Protein AF-A0A1V5W6J7-F1 (afdb_monomer)

Sequence (99 aa):
MAGDDSYQKSIALMCRDFLMQVENIPELFQENDLLDRITSVIIEEGDEDLFHIRNLEAHLFKYTNKLLALYSRQPFNTRLDSLYRRAESLREMCHNLLS

pLDDT: mean 93.8, std 8.31, range [48.94, 98.44]

Structure (mmCIF, N/CA/C/O backbone):
data_AF-A0A1V5W6J7-F1
#
_entry.id   AF-A0A1V5W6J7-F1
#
loop_
_atom_site.group_PDB
_atom_site.id
_atom_site.type_symbol
_atom_site.label_atom_id
_atom_site.label_alt_id
_atom_site.label_comp_id
_atom_site.label_asym_id
_atom_site.label_entity_id
_atom_site.label_seq_id
_atom_site.pdbx_PDB_ins_code
_atom_site.Cartn_x
_atom_site.Cartn_y
_atom_site.Cartn_z
_atom_site.occupancy
_atom_site.B_iso_or_equiv
_atom_site.auth_seq_id
_atom_site.auth_comp_id
_atom_site.auth_asym_id
_atom_si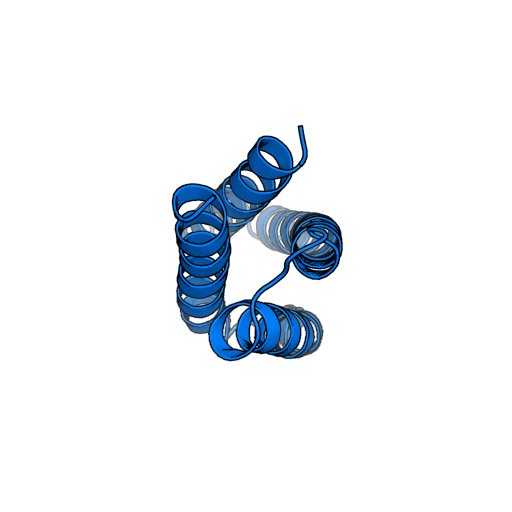te.auth_atom_id
_atom_site.pdbx_PDB_model_num
ATOM 1 N N . MET A 1 1 ? 21.697 2.326 -14.768 1.00 48.94 1 MET A N 1
ATOM 2 C CA . MET A 1 1 ? 20.289 2.276 -14.322 1.00 48.94 1 MET A CA 1
ATOM 3 C C . MET A 1 1 ? 20.016 0.965 -13.577 1.00 48.94 1 MET A C 1
ATOM 5 O O . MET A 1 1 ? 19.117 0.235 -13.940 1.00 48.94 1 MET A O 1
ATOM 9 N N . ALA A 1 2 ? 20.815 0.642 -12.550 1.00 56.03 2 ALA A N 1
ATOM 10 C CA . ALA A 1 2 ? 20.622 -0.556 -11.713 1.00 56.03 2 ALA A CA 1
ATOM 11 C C . ALA A 1 2 ? 20.120 -0.211 -10.292 1.00 56.03 2 ALA A C 1
ATOM 13 O O . ALA A 1 2 ? 19.786 -1.102 -9.520 1.00 56.03 2 ALA A O 1
ATOM 14 N N . GLY A 1 3 ? 20.094 1.082 -9.936 1.00 61.66 3 GLY A N 1
ATOM 15 C CA . GLY A 1 3 ? 19.627 1.558 -8.631 1.00 61.66 3 GLY A CA 1
ATOM 16 C C . GLY A 1 3 ? 18.103 1.605 -8.523 1.00 61.66 3 GLY A C 1
ATOM 17 O O . GLY A 1 3 ? 17.564 1.218 -7.492 1.00 61.66 3 GLY A O 1
ATOM 18 N N . ASP A 1 4 ? 17.421 2.004 -9.599 1.00 62.22 4 ASP A N 1
ATOM 19 C CA . ASP A 1 4 ? 15.972 2.244 -9.579 1.00 62.22 4 ASP A CA 1
ATOM 20 C C . ASP A 1 4 ? 15.170 0.933 -9.537 1.00 62.22 4 ASP A C 1
ATOM 22 O O . ASP A 1 4 ? 14.274 0.803 -8.709 1.00 62.22 4 ASP A O 1
ATOM 26 N N . ASP A 1 5 ? 15.566 -0.086 -10.311 1.00 73.31 5 ASP A N 1
ATOM 27 C CA . ASP A 1 5 ? 14.973 -1.440 -10.256 1.00 73.31 5 ASP A CA 1
ATOM 28 C C . ASP A 1 5 ? 15.132 -2.081 -8.860 1.00 73.31 5 ASP A C 1
ATOM 30 O O . ASP A 1 5 ? 14.211 -2.690 -8.314 1.00 73.31 5 ASP A O 1
ATOM 34 N N . SER A 1 6 ? 16.283 -1.862 -8.213 1.00 84.44 6 SER A N 1
ATOM 35 C CA . SER A 1 6 ? 16.523 -2.316 -6.835 1.00 84.44 6 SER A CA 1
ATOM 36 C C . SER A 1 6 ? 15.601 -1.613 -5.827 1.00 84.44 6 SER A C 1
ATOM 38 O O . SER A 1 6 ? 15.109 -2.226 -4.872 1.00 84.44 6 SER A O 1
ATOM 40 N N . TYR A 1 7 ? 15.317 -0.327 -6.047 1.00 92.50 7 TYR A N 1
ATOM 41 C CA . TYR A 1 7 ? 14.459 0.455 -5.164 1.00 92.50 7 TYR A CA 1
ATOM 42 C C . TYR A 1 7 ? 12.969 0.117 -5.335 1.00 92.50 7 TYR A C 1
ATOM 44 O O . TYR A 1 7 ? 12.282 -0.083 -4.332 1.00 92.50 7 TYR A O 1
ATOM 52 N N . GLN A 1 8 ? 12.485 -0.062 -6.570 1.00 94.56 8 GLN A N 1
ATOM 53 C CA . GLN A 1 8 ? 11.121 -0.534 -6.860 1.00 94.56 8 GLN A CA 1
ATOM 54 C C . GLN A 1 8 ? 10.831 -1.881 -6.183 1.00 94.56 8 GLN A C 1
ATOM 56 O O . GLN A 1 8 ? 9.837 -2.029 -5.468 1.00 94.56 8 GLN A O 1
ATOM 61 N N . LYS A 1 9 ? 11.741 -2.852 -6.338 1.00 95.69 9 LYS A N 1
ATOM 62 C CA . LYS A 1 9 ? 11.630 -4.173 -5.698 1.00 95.69 9 LYS A CA 1
ATOM 63 C C . LYS A 1 9 ? 11.638 -4.075 -4.178 1.00 95.69 9 LYS A C 1
ATOM 65 O O . LYS A 1 9 ? 10.879 -4.779 -3.515 1.00 95.69 9 LYS A O 1
ATOM 70 N N . SER A 1 10 ? 12.437 -3.167 -3.618 1.00 96.88 10 SER A N 1
ATOM 71 C CA . SER A 1 10 ? 12.445 -2.905 -2.175 1.00 96.88 10 SER A CA 1
ATOM 72 C C . SER A 1 10 ? 11.089 -2.389 -1.684 1.00 96.88 10 SER A C 1
ATOM 74 O O . SER A 1 10 ? 10.571 -2.901 -0.693 1.00 96.88 10 SER A O 1
ATOM 76 N N . ILE A 1 11 ? 10.475 -1.435 -2.394 1.00 97.69 11 ILE A N 1
ATOM 77 C CA . ILE A 1 11 ? 9.122 -0.942 -2.085 1.00 97.69 11 ILE A CA 1
ATOM 78 C C . ILE A 1 11 ? 8.104 -2.089 -2.139 1.00 97.69 11 ILE A C 1
ATOM 80 O O . ILE A 1 11 ? 7.311 -2.256 -1.209 1.00 97.69 11 ILE A O 1
ATOM 84 N N . ALA A 1 12 ? 8.138 -2.904 -3.196 1.00 97.81 12 ALA A N 1
ATOM 85 C CA . ALA A 1 12 ? 7.207 -4.014 -3.378 1.00 97.81 12 ALA A CA 1
ATOM 86 C C . ALA A 1 12 ? 7.338 -5.084 -2.277 1.00 97.81 12 ALA A C 1
ATOM 88 O O . ALA A 1 12 ? 6.328 -5.538 -1.738 1.00 97.81 12 ALA A O 1
ATOM 89 N N . LEU A 1 13 ? 8.563 -5.431 -1.872 1.00 97.88 13 LEU A N 1
ATOM 90 C CA . LEU A 1 13 ? 8.815 -6.351 -0.757 1.00 97.8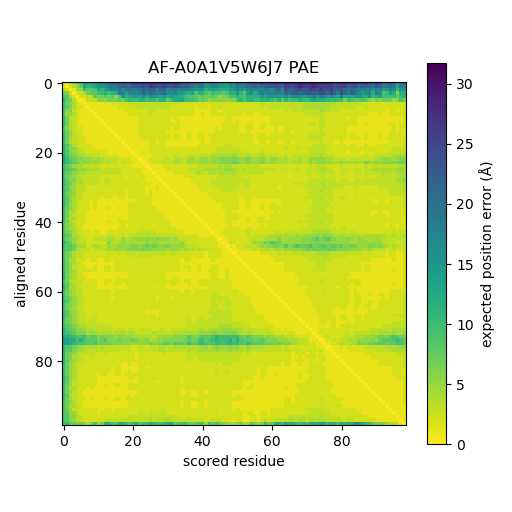8 13 LEU A CA 1
ATOM 91 C C . LEU A 1 13 ? 8.288 -5.797 0.572 1.00 97.88 13 LEU A C 1
ATOM 93 O O . LEU A 1 13 ? 7.583 -6.498 1.295 1.00 97.88 13 LEU A O 1
ATOM 97 N N . MET A 1 14 ? 8.547 -4.519 0.868 1.00 98.31 14 MET A N 1
ATOM 98 C CA . MET A 1 14 ? 8.020 -3.877 2.079 1.00 98.31 14 MET A CA 1
ATOM 99 C C . MET A 1 14 ? 6.486 -3.825 2.090 1.00 98.31 14 MET A C 1
ATOM 101 O O . MET A 1 14 ? 5.877 -3.919 3.162 1.00 98.31 14 MET A O 1
ATOM 105 N N . CYS A 1 15 ? 5.862 -3.695 0.915 1.00 97.88 15 CYS A N 1
ATOM 106 C CA . CYS A 1 15 ? 4.415 -3.796 0.766 1.00 97.88 15 CYS A CA 1
ATOM 107 C C . CYS A 1 15 ? 3.923 -5.212 1.078 1.00 97.88 15 CYS A C 1
ATOM 109 O O . CYS A 1 15 ? 3.007 -5.341 1.884 1.00 97.88 15 CYS A O 1
ATOM 111 N N . ARG A 1 16 ? 4.544 -6.274 0.548 1.00 96.88 16 ARG A N 1
ATOM 112 C CA . ARG A 1 16 ? 4.162 -7.661 0.894 1.00 96.88 16 ARG A CA 1
ATOM 113 C C . ARG A 1 16 ? 4.298 -7.946 2.387 1.00 96.88 16 ARG A C 1
ATOM 115 O O . ARG A 1 16 ? 3.377 -8.493 2.992 1.00 96.88 16 ARG A O 1
ATOM 122 N N . ASP A 1 17 ? 5.379 -7.479 3.010 1.00 97.56 17 ASP A N 1
ATOM 123 C CA . ASP A 1 17 ? 5.555 -7.574 4.463 1.00 97.56 17 ASP A CA 1
ATOM 124 C C . ASP A 1 17 ? 4.430 -6.878 5.229 1.00 97.56 17 ASP A C 1
ATOM 126 O O . ASP A 1 17 ? 3.969 -7.357 6.269 1.00 97.56 17 ASP A O 1
ATOM 130 N N . PHE A 1 18 ? 3.982 -5.728 4.729 1.00 97.81 18 PHE A N 1
ATOM 131 C CA . PHE A 1 18 ? 2.838 -5.018 5.277 1.00 97.81 18 PHE A CA 1
ATOM 132 C C . PHE A 1 18 ? 1.528 -5.796 5.090 1.00 97.81 18 PHE A C 1
ATOM 134 O O . PHE A 1 18 ? 0.775 -5.898 6.058 1.00 97.81 18 PHE A O 1
ATOM 141 N N . LEU A 1 19 ? 1.282 -6.398 3.920 1.00 96.81 19 LEU A N 1
ATOM 142 C CA . LEU A 1 19 ? 0.073 -7.186 3.641 1.00 96.81 19 LEU A CA 1
ATOM 143 C C . LEU A 1 19 ? -0.100 -8.359 4.620 1.00 96.81 19 LEU A C 1
ATOM 145 O O . LEU A 1 19 ? -1.206 -8.597 5.106 1.00 96.81 19 LEU A O 1
ATOM 149 N N . MET A 1 20 ? 0.994 -9.013 5.021 1.00 95.12 20 MET A N 1
ATOM 150 C CA . MET A 1 20 ? 0.954 -10.063 6.050 1.00 95.12 20 MET A CA 1
ATOM 151 C C . MET A 1 20 ? 0.480 -9.548 7.422 1.00 95.12 20 MET A C 1
ATOM 153 O O . MET A 1 20 ? -0.177 -10.260 8.174 1.00 95.12 20 MET A O 1
ATOM 157 N N . GLN A 1 21 ? 0.748 -8.287 7.777 1.00 95.19 21 GLN A N 1
ATOM 158 C CA . GLN A 1 21 ? 0.321 -7.726 9.073 1.00 95.19 21 GLN A CA 1
ATOM 159 C C . GLN A 1 21 ? -1.173 -7.385 9.132 1.00 95.19 21 GLN A C 1
ATOM 161 O O . GLN A 1 21 ? -1.751 -7.264 10.224 1.00 95.19 21 GLN A O 1
ATOM 166 N N . VAL A 1 22 ? -1.788 -7.208 7.964 1.00 94.31 22 VAL A N 1
ATOM 167 C CA . VAL A 1 22 ? -3.183 -6.789 7.776 1.00 94.31 22 VAL A CA 1
ATOM 168 C C . VAL A 1 22 ? -4.081 -7.916 7.271 1.00 94.31 22 VAL A C 1
ATOM 170 O O . VAL A 1 22 ? -5.283 -7.702 7.147 1.00 94.31 22 VAL A O 1
ATOM 173 N N . GLU A 1 23 ? -3.541 -9.119 7.051 1.00 91.44 23 GLU A N 1
ATOM 174 C CA . GLU A 1 23 ? -4.279 -10.295 6.557 1.00 91.44 23 GLU A CA 1
ATOM 175 C C . GLU A 1 23 ? -5.527 -10.623 7.397 1.00 91.44 23 GLU A C 1
ATOM 177 O O . GLU A 1 23 ? -6.542 -11.085 6.885 1.00 91.44 23 GLU A O 1
ATOM 182 N N . ASN A 1 24 ? -5.468 -10.323 8.697 1.00 91.75 24 ASN A N 1
ATOM 183 C CA . ASN A 1 24 ? -6.511 -10.626 9.673 1.00 91.75 24 ASN A CA 1
ATOM 184 C C . ASN A 1 24 ? -7.595 -9.536 9.770 1.00 91.75 24 ASN A C 1
ATOM 186 O O . ASN A 1 24 ? -8.381 -9.551 10.716 1.00 91.75 24 ASN A O 1
ATOM 190 N N . ILE A 1 25 ? -7.619 -8.567 8.848 1.00 94.50 25 ILE A N 1
ATOM 191 C CA . ILE A 1 25 ? -8.642 -7.516 8.763 1.00 94.50 25 ILE A CA 1
ATOM 192 C C . ILE A 1 25 ? -9.534 -7.822 7.547 1.00 94.50 25 ILE A C 1
ATOM 194 O O . ILE A 1 25 ? -9.171 -7.464 6.423 1.00 94.50 25 ILE A O 1
ATOM 198 N N . PRO A 1 26 ? -10.695 -8.482 7.736 1.00 93.25 26 PRO A N 1
ATOM 199 C CA . PRO A 1 26 ? -11.541 -8.935 6.630 1.00 93.25 26 PRO A CA 1
ATOM 200 C C . PRO A 1 26 ? -11.980 -7.812 5.686 1.00 93.25 26 PRO A C 1
ATOM 202 O O . PRO A 1 26 ? -12.099 -8.025 4.481 1.00 93.25 26 PRO A O 1
ATOM 205 N N . GLU A 1 27 ? -12.180 -6.600 6.209 1.00 94.19 27 GLU A N 1
ATOM 206 C CA . GLU A 1 27 ? -12.599 -5.420 5.446 1.00 94.19 27 GLU A CA 1
ATOM 207 C C . GLU A 1 27 ? -11.580 -4.962 4.389 1.00 94.19 27 GLU A C 1
ATOM 209 O O . GLU A 1 27 ? -11.919 -4.128 3.545 1.00 94.19 27 GLU A O 1
ATOM 214 N N . LEU A 1 28 ? -10.351 -5.487 4.438 1.00 95.31 28 LEU A N 1
ATOM 215 C CA . LEU A 1 28 ? -9.246 -5.147 3.539 1.00 95.31 28 LEU A CA 1
ATOM 216 C C . LEU A 1 28 ? -8.859 -6.301 2.602 1.00 95.31 28 LEU A C 1
ATOM 218 O O . LEU A 1 28 ? -7.928 -6.160 1.815 1.00 95.31 28 LEU A O 1
ATOM 222 N N . PHE A 1 29 ? -9.562 -7.439 2.654 1.00 93.62 29 PHE A N 1
ATOM 223 C CA . PHE A 1 29 ? -9.193 -8.647 1.907 1.00 93.62 29 PHE A CA 1
ATOM 224 C C . PHE A 1 29 ? -9.055 -8.411 0.394 1.00 93.62 29 PHE A C 1
ATOM 226 O O . PHE A 1 29 ? -8.078 -8.842 -0.214 1.00 93.62 29 PHE A O 1
ATOM 233 N N . GLN A 1 30 ? -10.014 -7.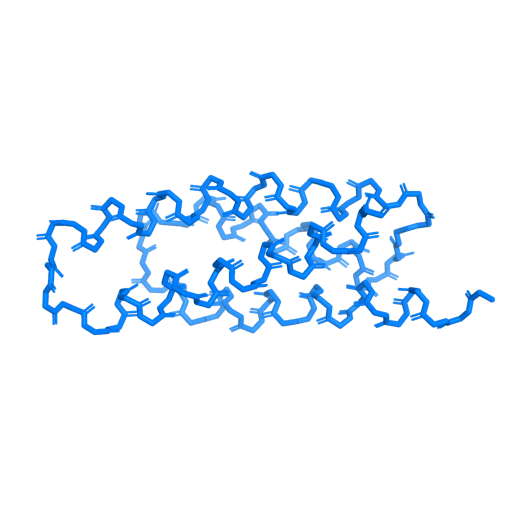703 -0.211 1.00 93.06 30 GLN A N 1
ATOM 234 C CA . GLN A 1 30 ? -10.001 -7.431 -1.654 1.00 93.06 30 GLN A CA 1
ATOM 235 C C . GLN A 1 30 ? -8.825 -6.538 -2.055 1.00 93.06 30 GLN A C 1
ATOM 237 O O . GLN A 1 30 ? -8.206 -6.750 -3.095 1.00 93.06 30 GLN A O 1
ATOM 242 N N . GLU A 1 31 ? -8.498 -5.547 -1.228 1.00 94.56 31 GLU A N 1
ATOM 243 C CA . GLU A 1 31 ? -7.350 -4.686 -1.476 1.00 94.56 31 GLU A CA 1
ATOM 244 C C . GLU A 1 31 ? -6.026 -5.417 -1.260 1.00 94.56 31 GLU A C 1
ATOM 246 O O . GLU A 1 31 ? -5.089 -5.171 -2.015 1.00 94.56 31 GLU A O 1
ATOM 251 N N . ASN A 1 32 ? -5.955 -6.329 -0.287 1.00 95.44 32 ASN A N 1
ATOM 252 C CA . ASN A 1 32 ? -4.769 -7.149 -0.050 1.00 95.44 32 ASN A CA 1
ATOM 253 C C . ASN A 1 32 ? -4.449 -8.041 -1.249 1.00 95.44 32 ASN A C 1
ATOM 255 O O . ASN A 1 32 ? -3.312 -8.042 -1.705 1.00 95.44 32 ASN A O 1
ATOM 259 N N . ASP A 1 33 ? -5.443 -8.751 -1.790 1.00 95.38 33 ASP A N 1
ATOM 260 C CA . ASP A 1 33 ? -5.265 -9.605 -2.975 1.00 95.38 33 ASP A CA 1
ATOM 261 C C . ASP A 1 33 ? -4.800 -8.791 -4.194 1.00 95.38 33 ASP A C 1
ATOM 263 O O . ASP A 1 33 ? -3.903 -9.200 -4.929 1.00 95.38 33 ASP A O 1
ATOM 267 N N . LEU A 1 34 ? -5.352 -7.592 -4.387 1.00 95.94 34 LEU A N 1
ATOM 268 C CA . LEU A 1 34 ? -4.936 -6.720 -5.481 1.00 95.94 34 LEU A CA 1
ATOM 269 C C . LEU A 1 34 ? -3.503 -6.188 -5.297 1.00 95.94 34 LEU A C 1
ATOM 271 O O . LEU A 1 34 ? -2.723 -6.194 -6.250 1.00 95.94 34 LEU A O 1
ATOM 275 N N . LEU A 1 35 ? -3.146 -5.734 -4.094 1.00 97.31 35 LEU A N 1
ATOM 276 C CA . LEU A 1 35 ? -1.801 -5.234 -3.801 1.00 97.31 35 LEU A CA 1
ATOM 277 C C . LEU A 1 35 ? -0.750 -6.354 -3.870 1.00 97.31 35 LEU A C 1
ATOM 279 O O . LEU A 1 35 ? 0.346 -6.121 -4.380 1.00 97.31 35 LEU A O 1
ATOM 283 N N . ASP A 1 36 ? -1.073 -7.574 -3.432 1.00 97.62 36 ASP A N 1
ATOM 284 C CA . ASP A 1 36 ? -0.163 -8.725 -3.529 1.00 97.62 36 ASP A CA 1
ATOM 285 C C . ASP A 1 36 ? 0.146 -9.067 -4.994 1.00 97.62 36 ASP A C 1
ATOM 287 O O . ASP A 1 36 ? 1.304 -9.276 -5.352 1.00 97.62 36 ASP A O 1
ATOM 291 N N . ARG A 1 37 ? -0.849 -8.994 -5.888 1.00 97.75 37 ARG A N 1
ATOM 292 C CA . ARG A 1 37 ? -0.623 -9.170 -7.335 1.00 97.75 37 ARG A CA 1
ATOM 293 C C . ARG A 1 37 ? 0.283 -8.095 -7.927 1.00 97.75 37 ARG A C 1
ATOM 295 O O . ARG A 1 37 ? 1.216 -8.431 -8.646 1.00 97.75 37 ARG A O 1
ATOM 302 N N . ILE A 1 38 ? 0.034 -6.817 -7.621 1.00 97.69 38 ILE A N 1
ATOM 303 C CA . ILE A 1 38 ? 0.865 -5.709 -8.131 1.00 97.69 38 ILE A CA 1
ATOM 304 C C . ILE A 1 38 ? 2.312 -5.867 -7.659 1.00 97.69 38 ILE A C 1
ATOM 306 O O . ILE A 1 38 ? 3.243 -5.772 -8.453 1.00 97.69 38 ILE A O 1
ATOM 310 N N . THR A 1 39 ? 2.502 -6.128 -6.366 1.00 97.62 39 THR A N 1
ATOM 311 C CA . THR A 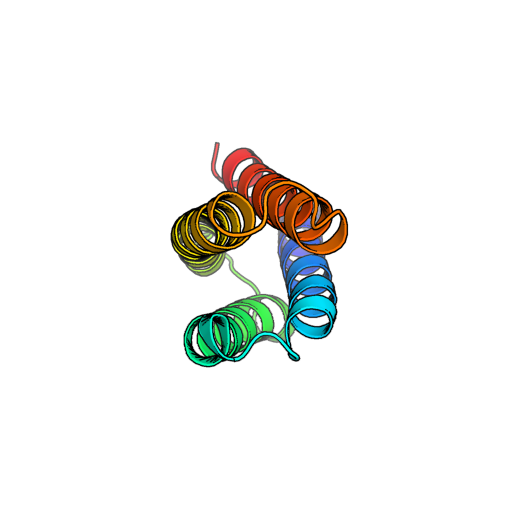1 39 ? 3.843 -6.285 -5.791 1.00 97.62 39 THR A CA 1
ATOM 312 C C . THR A 1 39 ? 4.566 -7.515 -6.331 1.00 97.62 39 THR A C 1
ATOM 314 O O . THR A 1 39 ? 5.772 -7.444 -6.542 1.00 97.62 39 THR A O 1
ATOM 317 N N . SER A 1 40 ? 3.853 -8.609 -6.613 1.00 97.50 40 SER A N 1
ATOM 318 C CA . SER A 1 40 ? 4.445 -9.811 -7.213 1.00 97.50 40 SER A CA 1
ATOM 319 C C . SER A 1 40 ? 4.988 -9.531 -8.613 1.00 97.50 40 SER A C 1
ATOM 321 O O . SER A 1 40 ? 6.134 -9.874 -8.882 1.00 97.50 40 SER A O 1
ATOM 323 N N . VAL A 1 41 ? 4.239 -8.806 -9.454 1.00 96.75 41 VAL A N 1
ATOM 324 C CA . VAL A 1 41 ? 4.712 -8.397 -10.790 1.00 96.75 41 VAL A CA 1
ATOM 325 C C . VAL A 1 41 ? 5.976 -7.537 -10.689 1.00 96.75 41 VAL A C 1
ATOM 327 O O . VAL A 1 41 ? 6.969 -7.837 -11.341 1.00 96.75 41 VAL A O 1
ATOM 330 N N . ILE A 1 42 ? 6.005 -6.535 -9.802 1.00 96.50 42 ILE A N 1
ATOM 331 C CA . ILE A 1 42 ? 7.200 -5.687 -9.613 1.00 96.50 42 ILE A CA 1
ATOM 332 C C . ILE A 1 42 ? 8.417 -6.518 -9.166 1.00 96.50 42 ILE A C 1
ATOM 334 O O . ILE A 1 42 ? 9.540 -6.271 -9.601 1.00 96.50 42 ILE A O 1
ATOM 338 N N . ILE A 1 43 ? 8.216 -7.494 -8.276 1.00 95.88 43 ILE A N 1
ATOM 339 C CA . ILE A 1 43 ? 9.301 -8.332 -7.745 1.00 95.88 43 ILE A CA 1
ATOM 340 C C . ILE A 1 43 ? 9.847 -9.284 -8.812 1.00 95.88 43 ILE A C 1
ATOM 342 O O . ILE A 1 43 ? 11.065 -9.434 -8.927 1.00 95.88 43 ILE A O 1
ATOM 346 N N . GLU A 1 44 ? 8.956 -9.943 -9.550 1.00 95.38 44 GLU A N 1
ATOM 347 C CA . GLU A 1 44 ? 9.291 -11.034 -10.468 1.00 95.38 44 GLU A CA 1
ATOM 348 C C . GLU A 1 44 ? 9.711 -10.526 -11.848 1.00 95.38 44 GLU A C 1
ATOM 350 O O . GLU A 1 44 ? 10.675 -11.033 -12.424 1.00 95.38 44 GLU A O 1
ATOM 355 N N . GLU A 1 45 ? 9.021 -9.508 -12.357 1.00 93.44 45 GLU A N 1
ATOM 356 C CA . GLU A 1 45 ? 9.160 -9.017 -13.730 1.00 93.44 45 GLU A CA 1
ATOM 357 C C . GLU A 1 45 ? 9.864 -7.652 -13.798 1.00 93.44 45 GLU A C 1
ATOM 359 O O . GLU A 1 45 ? 10.489 -7.335 -14.809 1.00 93.44 45 GLU A O 1
ATOM 364 N N . GLY A 1 46 ? 9.848 -6.877 -12.707 1.00 91.38 46 GLY A N 1
ATOM 365 C CA . GLY A 1 46 ? 10.321 -5.489 -12.692 1.00 91.38 46 GLY A CA 1
ATOM 366 C C . GLY A 1 46 ? 9.251 -4.499 -13.166 1.00 91.38 46 GLY A C 1
ATOM 367 O O . GLY A 1 46 ? 8.116 -4.875 -13.446 1.00 91.38 46 GLY A O 1
ATOM 368 N N . ASP A 1 47 ? 9.594 -3.208 -13.212 1.00 93.12 47 ASP A N 1
ATOM 369 C CA . ASP A 1 47 ? 8.656 -2.138 -13.587 1.00 93.12 47 ASP A CA 1
ATOM 37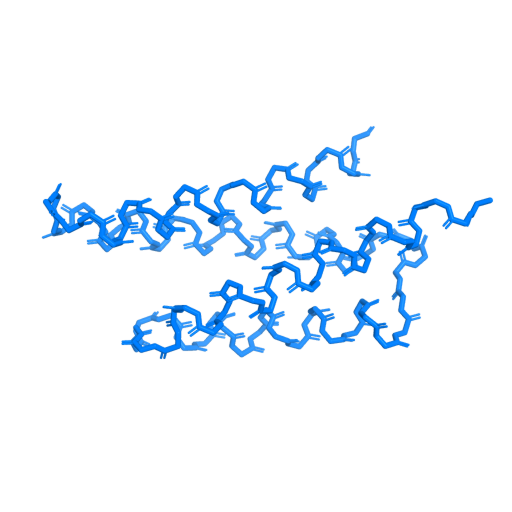0 C C . ASP A 1 47 ? 9.369 -0.987 -14.323 1.00 93.12 47 ASP A C 1
ATOM 372 O O . ASP A 1 47 ? 9.561 0.113 -13.796 1.00 93.12 47 ASP A O 1
ATOM 376 N N . GLU A 1 48 ? 9.822 -1.261 -15.552 1.00 88.38 48 GLU A N 1
ATOM 377 C CA . GLU A 1 48 ? 10.703 -0.365 -16.321 1.00 88.38 48 GLU A CA 1
ATOM 378 C C . GLU A 1 48 ? 10.128 1.048 -16.535 1.00 88.38 48 GLU A C 1
ATOM 380 O O . GLU A 1 48 ? 10.878 2.025 -16.520 1.00 88.38 48 GLU A O 1
ATOM 385 N N . ASP A 1 49 ? 8.812 1.183 -16.713 1.00 91.25 49 ASP A N 1
ATOM 386 C CA . ASP A 1 49 ? 8.123 2.454 -16.981 1.00 91.25 49 ASP A CA 1
ATOM 387 C C . ASP A 1 49 ? 7.381 3.031 -15.758 1.00 91.25 49 ASP A C 1
ATOM 389 O O . ASP A 1 49 ? 6.631 4.018 -15.873 1.00 91.25 49 ASP A O 1
ATOM 393 N N . LEU A 1 50 ? 7.621 2.440 -14.580 1.00 94.75 50 LEU A N 1
ATOM 394 C CA . LEU A 1 50 ? 6.972 2.761 -13.309 1.00 94.75 50 LEU A CA 1
ATOM 395 C C . LEU A 1 50 ? 5.440 2.592 -13.340 1.00 94.75 50 LEU A C 1
ATOM 397 O O . LEU A 1 50 ? 4.732 3.191 -12.522 1.00 94.75 50 LEU A O 1
ATOM 401 N N . PHE A 1 51 ? 4.886 1.845 -14.300 1.00 96.00 51 PHE A N 1
ATOM 402 C CA . PHE A 1 51 ? 3.445 1.641 -14.416 1.00 96.00 51 PHE A CA 1
ATOM 403 C C . PHE A 1 51 ? 2.868 0.939 -13.184 1.00 96.00 51 PHE A C 1
ATOM 405 O O . PHE A 1 51 ? 1.857 1.385 -12.625 1.00 96.00 51 PHE A O 1
ATOM 412 N N . HIS A 1 52 ? 3.510 -0.128 -12.718 1.00 96.94 52 HIS A N 1
ATOM 413 C CA . HIS A 1 52 ? 3.059 -0.874 -11.550 1.00 96.94 52 HIS A CA 1
ATOM 414 C C . HIS A 1 52 ? 3.261 -0.091 -10.248 1.00 96.94 52 HIS A C 1
ATOM 416 O O . HIS A 1 52 ? 2.393 -0.163 -9.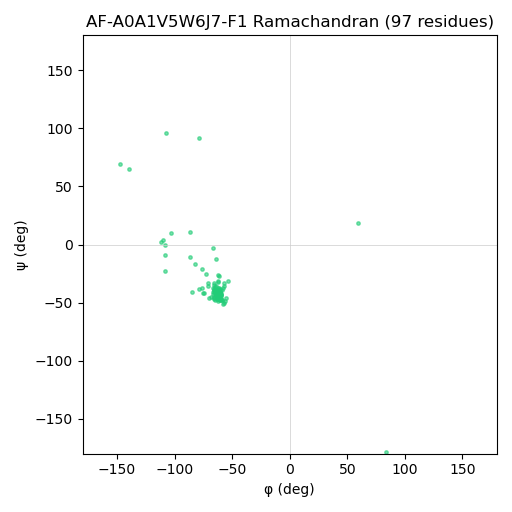381 1.00 96.94 52 HIS A O 1
ATOM 422 N N . ILE A 1 53 ? 4.304 0.735 -10.129 1.00 97.50 53 ILE A N 1
ATOM 423 C CA . ILE A 1 53 ? 4.518 1.654 -9.002 1.00 97.50 53 ILE A CA 1
ATOM 424 C C . ILE A 1 53 ? 3.448 2.750 -8.963 1.00 97.50 53 ILE A C 1
ATOM 426 O O . ILE A 1 53 ? 2.926 3.046 -7.887 1.00 97.50 53 ILE A O 1
ATOM 430 N N . ARG 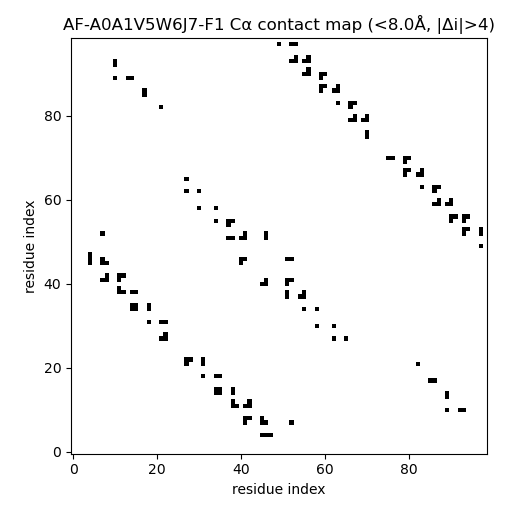A 1 54 ? 3.047 3.322 -10.109 1.00 97.69 54 ARG A N 1
ATOM 431 C CA . ARG A 1 54 ? 1.908 4.265 -10.164 1.00 97.69 54 ARG A CA 1
ATOM 432 C C . ARG A 1 54 ? 0.616 3.609 -9.688 1.00 97.69 54 ARG A C 1
ATOM 434 O O . ARG A 1 54 ? -0.127 4.202 -8.908 1.00 97.69 54 ARG A O 1
ATOM 441 N N . ASN A 1 55 ? 0.355 2.380 -10.130 1.00 97.50 55 ASN A N 1
ATOM 442 C CA . ASN A 1 55 ? -0.810 1.626 -9.669 1.00 97.50 55 ASN A CA 1
ATOM 443 C C . ASN A 1 55 ? -0.717 1.318 -8.168 1.00 97.50 55 ASN A C 1
ATOM 445 O O . ASN A 1 55 ? -1.703 1.481 -7.448 1.00 97.50 55 ASN A O 1
ATOM 449 N N . LEU A 1 56 ? 0.461 0.923 -7.685 1.00 97.94 56 LEU A N 1
ATOM 450 C CA . LEU A 1 56 ? 0.716 0.646 -6.278 1.00 97.94 56 LEU A CA 1
ATOM 451 C C . LEU A 1 56 ? 0.434 1.875 -5.404 1.00 97.94 56 LEU A C 1
ATOM 453 O O . LEU A 1 56 ? -0.306 1.753 -4.432 1.00 97.94 56 LEU A O 1
ATOM 457 N N . GLU A 1 57 ? 0.932 3.059 -5.778 1.00 98.38 57 GLU A N 1
ATOM 458 C CA . GLU A 1 57 ? 0.663 4.325 -5.075 1.00 98.38 57 GLU A CA 1
ATOM 459 C C . GLU A 1 57 ? -0.841 4.614 -4.994 1.00 98.38 57 GLU A C 1
ATOM 461 O O . G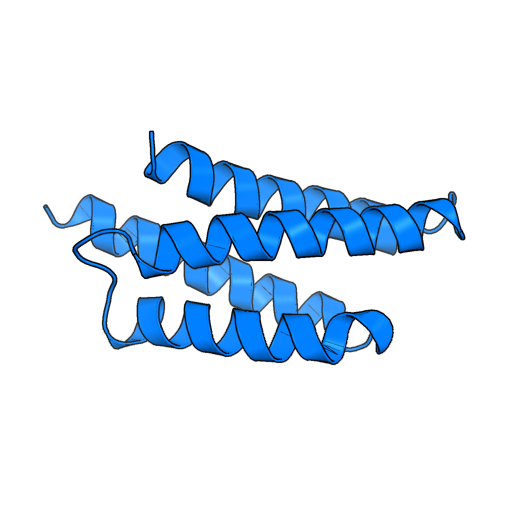LU A 1 57 ? -1.380 4.814 -3.902 1.00 98.38 57 GLU A O 1
ATOM 466 N N . ALA A 1 58 ? -1.543 4.542 -6.128 1.00 97.62 58 ALA A N 1
ATOM 467 C CA . ALA A 1 58 ? -2.969 4.845 -6.195 1.00 97.62 58 ALA A CA 1
ATOM 468 C C . ALA A 1 58 ? -3.813 3.869 -5.357 1.00 97.62 58 ALA A C 1
ATOM 470 O O . ALA A 1 58 ? -4.825 4.249 -4.751 1.00 97.62 58 ALA A O 1
ATOM 471 N N . HIS A 1 59 ? -3.418 2.596 -5.310 1.00 97.62 59 HIS A N 1
ATOM 472 C CA . HIS A 1 59 ? -4.084 1.593 -4.488 1.00 97.62 59 HIS A CA 1
ATOM 473 C C . HIS A 1 59 ? -3.731 1.729 -3.006 1.00 97.62 59 HIS A C 1
ATOM 475 O O . HIS A 1 59 ? -4.636 1.615 -2.178 1.00 97.62 59 HIS A O 1
ATOM 481 N N . LEU A 1 60 ? -2.488 2.075 -2.662 1.00 98.00 60 LEU A N 1
ATOM 482 C CA . LEU A 1 60 ? -2.096 2.420 -1.296 1.00 98.00 60 LEU A CA 1
ATOM 483 C C . LEU A 1 60 ? -2.851 3.653 -0.788 1.00 98.00 60 LEU A C 1
ATOM 485 O O . LEU A 1 60 ? -3.305 3.637 0.350 1.00 98.00 60 LEU A O 1
ATOM 489 N N . PHE A 1 61 ? -3.108 4.665 -1.622 1.00 97.06 61 PHE A N 1
ATOM 490 C CA . PHE A 1 61 ? -3.952 5.807 -1.246 1.00 97.06 61 PHE A CA 1
ATOM 491 C C . PHE A 1 61 ? -5.381 5.392 -0.865 1.00 97.06 61 PHE A C 1
ATOM 493 O O . PHE A 1 61 ? -5.957 5.857 0.121 1.00 97.06 61 PHE A O 1
ATOM 500 N N . LYS A 1 62 ? -5.996 4.486 -1.632 1.00 95.88 62 LYS A N 1
ATOM 501 C CA . LYS A 1 62 ? -7.317 3.939 -1.273 1.00 95.88 62 LYS A CA 1
ATOM 502 C C . LYS A 1 62 ? -7.234 3.110 0.009 1.00 95.88 62 LYS A C 1
ATOM 504 O O . LYS A 1 62 ? -8.123 3.197 0.857 1.00 95.88 62 LYS A O 1
ATOM 509 N N . TYR A 1 63 ? -6.161 2.338 0.156 1.00 96.50 63 TYR A N 1
ATOM 510 C CA . TYR A 1 63 ? -5.900 1.494 1.315 1.00 96.50 63 TYR A CA 1
ATOM 511 C C . TYR A 1 63 ? -5.776 2.312 2.607 1.00 96.50 63 TYR A C 1
ATOM 513 O O . TYR A 1 63 ? -6.412 1.991 3.614 1.00 96.50 63 TYR A O 1
ATOM 521 N N . THR A 1 64 ? -5.012 3.405 2.578 1.00 96.69 64 THR A N 1
ATOM 522 C CA . THR A 1 64 ? -4.790 4.277 3.738 1.00 96.69 64 THR A CA 1
ATOM 523 C C . THR A 1 64 ? -6.080 4.959 4.170 1.00 96.69 64 THR A C 1
ATOM 525 O O . THR A 1 64 ? -6.385 4.983 5.361 1.00 96.69 64 THR A O 1
ATOM 528 N N . ASN A 1 65 ? -6.916 5.389 3.221 1.00 96.00 65 ASN A N 1
ATOM 529 C CA . ASN A 1 65 ? -8.250 5.917 3.515 1.00 96.00 65 ASN A CA 1
ATOM 530 C C . ASN A 1 65 ? -9.161 4.885 4.204 1.00 96.00 65 ASN A C 1
ATOM 532 O O . ASN A 1 65 ? -9.889 5.228 5.141 1.00 96.00 65 ASN A O 1
ATOM 536 N N . LYS A 1 66 ? -9.112 3.609 3.797 1.00 96.00 66 LYS A N 1
ATOM 537 C CA . LYS A 1 66 ? -9.863 2.541 4.479 1.00 96.00 66 LYS A CA 1
ATOM 538 C C . LYS A 1 66 ? -9.355 2.300 5.898 1.00 96.00 66 LYS A C 1
ATOM 540 O O . LYS A 1 66 ? -10.163 2.212 6.822 1.00 96.00 66 LYS A O 1
ATOM 545 N N . LEU A 1 67 ? -8.037 2.236 6.087 1.00 95.94 67 LEU A N 1
ATOM 546 C CA . LEU A 1 67 ? -7.438 2.106 7.417 1.00 95.94 67 LEU A CA 1
ATOM 547 C C . LEU A 1 67 ? -7.787 3.289 8.323 1.00 95.94 67 LEU A C 1
ATOM 549 O O . LEU A 1 67 ? -8.144 3.080 9.480 1.00 95.94 67 LEU A O 1
ATOM 553 N N . LEU A 1 68 ? -7.768 4.514 7.795 1.00 95.62 68 LEU A N 1
ATOM 554 C CA . LEU A 1 68 ? -8.176 5.708 8.530 1.00 95.62 68 LEU A CA 1
ATOM 555 C C . LEU A 1 68 ? -9.650 5.640 8.940 1.00 95.62 68 LEU A C 1
ATOM 557 O O . LEU A 1 68 ? -9.997 5.992 10.068 1.00 95.62 68 LEU A O 1
ATOM 561 N N . ALA A 1 69 ? -10.525 5.150 8.059 1.00 96.00 69 ALA A N 1
ATOM 562 C CA . ALA A 1 69 ? -11.937 4.961 8.375 1.00 96.00 69 ALA A CA 1
ATOM 563 C C . ALA A 1 69 ? -12.150 3.895 9.464 1.00 96.00 69 ALA A C 1
ATOM 565 O O . ALA A 1 69 ? -12.994 4.082 10.342 1.00 96.00 69 ALA A O 1
ATOM 566 N N . LEU A 1 70 ? -11.379 2.801 9.444 1.00 95.25 70 LEU A N 1
ATOM 567 C CA . LEU A 1 70 ? -11.388 1.785 10.502 1.00 95.25 70 LEU A CA 1
ATOM 568 C C . LEU A 1 70 ? -10.886 2.359 11.832 1.00 95.25 70 LEU A C 1
ATOM 570 O O . LEU A 1 70 ? -11.557 2.213 12.854 1.00 95.25 70 LEU A O 1
ATOM 574 N N . TYR A 1 71 ? -9.754 3.065 11.812 1.00 94.88 71 TYR A N 1
ATOM 575 C CA . TYR A 1 71 ? -9.186 3.713 12.993 1.00 94.88 71 TYR A CA 1
ATOM 576 C C . TYR A 1 71 ? -10.146 4.747 13.591 1.00 94.88 71 TYR A C 1
ATOM 578 O O . TYR A 1 71 ? -10.349 4.774 14.799 1.00 94.88 71 TYR A O 1
ATOM 586 N N . SER A 1 72 ? -10.830 5.532 12.756 1.00 94.50 72 SER A N 1
ATOM 587 C CA . SER A 1 72 ? -11.799 6.540 13.209 1.00 94.50 72 SER A CA 1
ATOM 588 C C . SER A 1 72 ? -12.988 5.936 13.972 1.00 94.50 72 SER A C 1
ATOM 590 O O . SER A 1 72 ? -13.584 6.604 14.814 1.00 94.50 72 SER A O 1
ATOM 592 N N . ARG A 1 73 ? -13.332 4.664 13.716 1.00 95.25 73 ARG A N 1
ATOM 593 C CA . ARG A 1 73 ? -14.359 3.913 14.468 1.00 95.25 73 ARG A CA 1
ATOM 594 C C . ARG A 1 73 ? -13.821 3.316 15.772 1.00 95.25 73 ARG A C 1
ATOM 596 O O . ARG A 1 73 ? -14.609 2.923 16.627 1.00 95.25 73 ARG A O 1
ATOM 603 N N . GLN A 1 74 ? -12.500 3.223 15.919 1.00 92.94 74 GLN A N 1
ATOM 604 C CA . GLN A 1 74 ? -11.798 2.653 17.072 1.00 92.94 74 GLN A CA 1
ATOM 605 C C . GLN A 1 74 ? -10.553 3.498 17.426 1.00 92.94 74 GLN A C 1
ATOM 607 O O . GLN A 1 74 ? -9.427 3.007 17.323 1.00 92.94 74 GLN A O 1
ATOM 612 N N . PRO A 1 75 ? -10.723 4.760 17.863 1.00 86.06 75 PRO A N 1
ATOM 613 C CA . PRO A 1 75 ? -9.639 5.751 17.944 1.00 86.06 75 PRO A CA 1
ATOM 614 C C . PRO A 1 75 ? -8.542 5.453 18.982 1.00 86.06 75 PRO A C 1
ATOM 616 O O . PRO A 1 75 ? -7.565 6.184 19.074 1.00 86.06 75 PRO A O 1
ATOM 619 N N . PHE A 1 76 ? -8.671 4.376 19.759 1.00 92.94 76 PHE A N 1
ATOM 620 C CA . PHE A 1 76 ? -7.657 3.916 20.717 1.00 92.94 76 PHE A CA 1
ATOM 621 C C . PHE A 1 76 ? -6.975 2.613 20.286 1.00 92.94 76 PHE A C 1
ATOM 623 O O . PHE A 1 76 ? -6.164 2.052 21.023 1.00 92.94 76 PHE A O 1
ATOM 630 N N . ASN A 1 77 ? -7.298 2.109 19.094 1.00 94.19 77 ASN A N 1
ATOM 631 C CA . ASN A 1 77 ? -6.672 0.924 18.538 1.00 94.19 77 ASN A CA 1
ATOM 632 C C . ASN A 1 77 ? -5.300 1.296 17.950 1.00 94.19 77 ASN A C 1
ATOM 634 O O . ASN A 1 77 ? -5.178 1.675 16.785 1.00 94.19 77 ASN A O 1
ATOM 638 N N . THR A 1 78 ? -4.259 1.175 18.774 1.00 94.50 78 THR A N 1
ATOM 639 C CA . THR A 1 78 ? -2.869 1.506 18.412 1.00 94.50 78 THR A CA 1
ATOM 640 C C . THR A 1 78 ? -2.334 0.665 17.254 1.00 94.50 78 THR A C 1
ATOM 642 O O . THR A 1 78 ? -1.481 1.133 16.500 1.00 94.50 78 THR A O 1
ATOM 645 N N . ARG A 1 79 ? -2.861 -0.553 17.059 1.00 95.00 79 ARG A N 1
ATOM 646 C CA . ARG A 1 79 ? -2.536 -1.380 15.892 1.00 95.00 79 ARG A CA 1
ATOM 647 C C . ARG A 1 79 ? -3.044 -0.723 14.610 1.00 95.00 79 ARG A C 1
ATOM 649 O O . ARG A 1 79 ? -2.284 -0.648 13.654 1.00 95.00 79 ARG A O 1
ATOM 656 N N . LEU A 1 80 ? -4.281 -0.222 14.581 1.00 95.38 80 LEU A N 1
ATOM 657 C CA . LEU A 1 80 ? -4.827 0.454 13.395 1.00 95.38 80 LEU A CA 1
ATOM 658 C C . LEU A 1 80 ? -4.093 1.765 13.075 1.00 95.38 80 LEU A C 1
ATOM 660 O O . LEU A 1 80 ? -3.822 2.009 11.902 1.00 95.38 80 LEU A O 1
ATOM 664 N N . ASP A 1 81 ? -3.702 2.557 14.082 1.00 95.69 81 ASP A N 1
ATOM 665 C CA . ASP A 1 81 ? -2.855 3.749 13.871 1.00 95.69 81 ASP A CA 1
ATOM 666 C C . ASP A 1 81 ? -1.495 3.366 13.263 1.00 95.69 81 ASP A C 1
ATOM 668 O O . ASP A 1 81 ? -1.070 3.927 12.253 1.00 95.69 81 ASP A O 1
ATOM 672 N N . SER A 1 82 ? -0.830 2.348 13.821 1.00 96.69 82 SER A N 1
ATOM 673 C CA . SER A 1 82 ? 0.455 1.867 13.301 1.00 96.69 82 SER A CA 1
ATOM 674 C C . SER A 1 82 ? 0.350 1.369 11.856 1.00 96.69 82 SER A C 1
ATOM 676 O O . SER A 1 82 ? 1.192 1.716 11.025 1.00 96.69 82 SER A O 1
ATOM 678 N N . LEU A 1 83 ? -0.700 0.606 11.537 1.00 97.19 83 LEU A N 1
ATOM 679 C CA . LEU A 1 83 ? -0.961 0.126 10.181 1.00 97.19 83 LEU A CA 1
ATOM 680 C C . LEU A 1 83 ? -1.238 1.281 9.213 1.00 97.19 83 LEU A C 1
ATOM 682 O O . LEU A 1 83 ? -0.692 1.286 8.113 1.00 97.19 83 LEU A O 1
ATOM 686 N N . TYR A 1 84 ? -2.039 2.269 9.625 1.00 96.69 84 TYR A N 1
ATOM 687 C CA . TYR A 1 84 ? -2.328 3.464 8.828 1.00 96.69 84 TYR A CA 1
ATOM 688 C C . TYR A 1 84 ? -1.048 4.226 8.475 1.00 96.69 84 TYR A C 1
ATOM 690 O O . TYR A 1 84 ? -0.780 4.471 7.300 1.00 96.69 84 TYR A O 1
ATOM 698 N N . ARG A 1 85 ? -0.212 4.534 9.474 1.00 96.75 85 ARG A N 1
ATOM 699 C CA . ARG A 1 85 ? 1.053 5.252 9.255 1.00 96.75 85 ARG A CA 1
ATOM 700 C C . ARG A 1 85 ? 2.016 4.475 8.367 1.00 96.75 85 ARG A C 1
ATOM 702 O O . ARG A 1 85 ? 2.692 5.068 7.533 1.00 96.75 85 ARG A O 1
ATOM 709 N N . ARG A 1 86 ? 2.079 3.150 8.530 1.00 97.75 86 ARG A N 1
ATOM 710 C CA . ARG A 1 86 ? 2.926 2.295 7.691 1.00 97.75 86 ARG A CA 1
ATOM 711 C C . ARG A 1 86 ? 2.459 2.295 6.236 1.00 97.75 86 ARG A C 1
ATOM 713 O O . ARG A 1 86 ? 3.294 2.416 5.347 1.00 97.75 86 ARG A O 1
ATOM 720 N N . ALA A 1 87 ? 1.154 2.210 5.994 1.00 98.00 87 ALA A N 1
ATOM 721 C CA . ALA A 1 87 ? 0.596 2.295 4.648 1.00 98.00 87 ALA A CA 1
ATOM 722 C C . ALA A 1 87 ? 0.859 3.668 3.996 1.00 98.00 87 ALA A C 1
ATOM 724 O O . ALA A 1 87 ? 1.223 3.723 2.824 1.00 98.00 87 ALA A O 1
ATOM 725 N N . GLU A 1 88 ? 0.754 4.766 4.756 1.00 98.00 88 GLU A N 1
ATOM 726 C CA . GLU A 1 88 ? 1.091 6.112 4.265 1.00 98.00 88 GLU A CA 1
ATOM 727 C C . GLU A 1 88 ? 2.581 6.244 3.927 1.00 98.00 88 GLU A C 1
ATOM 729 O O . GLU A 1 88 ? 2.919 6.789 2.883 1.00 98.00 88 GLU A O 1
ATOM 734 N N . SER A 1 89 ? 3.473 5.681 4.747 1.00 98.19 89 SER A N 1
ATOM 735 C CA . SER A 1 89 ? 4.911 5.677 4.456 1.00 98.19 89 SER A CA 1
ATOM 736 C C . SER A 1 89 ? 5.239 4.905 3.173 1.00 98.19 89 SER A C 1
ATOM 738 O O . SER A 1 89 ? 6.027 5.381 2.361 1.00 98.19 89 SER A O 1
ATOM 740 N N . LEU A 1 90 ? 4.601 3.752 2.938 1.00 98.44 90 LEU A N 1
ATOM 741 C CA . LEU A 1 90 ? 4.764 2.999 1.688 1.00 98.44 90 LEU A CA 1
ATOM 742 C C . LEU A 1 90 ? 4.257 3.789 0.476 1.00 98.44 90 LEU A C 1
ATOM 744 O O . LEU A 1 90 ? 4.903 3.800 -0.573 1.00 98.44 90 LEU A O 1
ATOM 748 N N . ARG A 1 91 ? 3.122 4.484 0.626 1.00 98.19 91 ARG A N 1
ATOM 749 C CA . ARG A 1 91 ? 2.576 5.372 -0.407 1.00 98.19 91 ARG A CA 1
ATOM 750 C C . ARG A 1 91 ? 3.546 6.504 -0.733 1.00 98.19 91 ARG A C 1
ATOM 752 O O . ARG A 1 9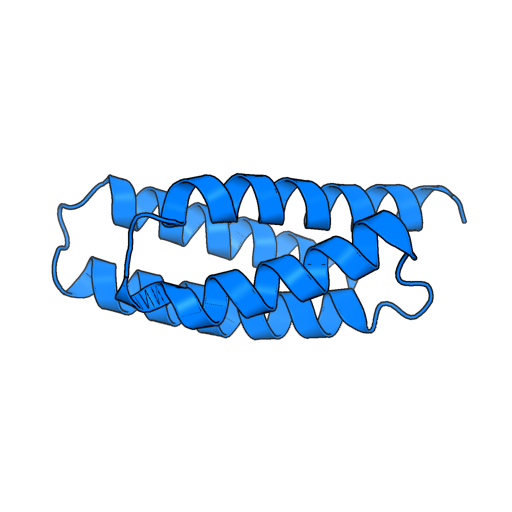1 ? 3.803 6.766 -1.902 1.00 98.19 91 ARG A O 1
ATOM 759 N N . GLU A 1 92 ? 4.111 7.137 0.290 1.00 98.12 92 GLU A N 1
ATOM 760 C CA . GLU A 1 92 ? 5.089 8.216 0.144 1.00 98.12 92 GLU A CA 1
ATOM 761 C C . GLU A 1 92 ? 6.364 7.737 -0.562 1.00 98.12 92 GLU A C 1
ATOM 763 O O . GLU A 1 92 ? 6.866 8.427 -1.444 1.00 98.12 92 GLU A O 1
ATOM 768 N N . MET A 1 93 ? 6.849 6.527 -0.264 1.00 97.75 93 MET A N 1
ATOM 769 C CA . MET A 1 93 ? 7.978 5.935 -0.995 1.00 97.75 93 MET A CA 1
ATOM 770 C C . MET A 1 93 ? 7.671 5.764 -2.488 1.00 97.75 93 MET A C 1
ATOM 772 O O . MET A 1 93 ? 8.512 6.098 -3.321 1.00 97.75 93 MET A O 1
ATOM 776 N N . CYS A 1 94 ? 6.462 5.302 -2.833 1.00 97.56 94 CYS A N 1
ATOM 777 C CA . CYS A 1 94 ? 6.031 5.231 -4.230 1.00 97.56 94 CYS A CA 1
ATOM 778 C C . CYS A 1 94 ? 5.978 6.631 -4.856 1.00 97.56 94 CYS A C 1
ATOM 780 O O . CYS A 1 94 ? 6.517 6.842 -5.935 1.00 97.56 94 CYS A O 1
ATOM 782 N N . HIS A 1 95 ? 5.377 7.602 -4.167 1.00 97.06 95 HIS A N 1
ATOM 783 C CA . HIS A 1 95 ? 5.254 8.977 -4.651 1.00 97.06 95 HIS A CA 1
ATOM 784 C C . HIS A 1 95 ? 6.615 9.641 -4.913 1.00 97.06 95 HIS A C 1
ATOM 786 O O . HIS A 1 95 ? 6.803 10.278 -5.950 1.00 97.06 95 HIS A O 1
ATOM 792 N N . ASN A 1 96 ? 7.578 9.443 -4.012 1.00 96.00 96 ASN A N 1
ATOM 793 C CA . ASN A 1 96 ? 8.931 9.979 -4.141 1.00 96.00 96 ASN A CA 1
ATOM 794 C C . ASN A 1 96 ? 9.686 9.372 -5.325 1.00 96.00 96 ASN A C 1
ATOM 796 O O . ASN A 1 96 ? 10.481 10.062 -5.949 1.00 96.00 96 ASN A O 1
ATOM 800 N N . LEU A 1 97 ? 9.434 8.101 -5.646 1.00 94.56 97 LEU A N 1
ATOM 801 C CA . LEU A 1 97 ? 10.014 7.456 -6.823 1.00 94.56 97 LEU A CA 1
ATOM 802 C C . LEU A 1 97 ? 9.389 7.944 -8.142 1.00 94.56 97 LEU A C 1
ATOM 804 O O . LEU A 1 97 ? 10.010 7.856 -9.196 1.00 94.56 97 LEU A O 1
ATOM 808 N N . LEU A 1 98 ? 8.150 8.432 -8.096 1.00 94.00 98 LEU A N 1
ATOM 809 C CA . LEU A 1 98 ? 7.416 8.927 -9.263 1.00 94.00 98 LEU A CA 1
ATOM 810 C C . LEU A 1 98 ? 7.678 10.407 -9.579 1.00 94.00 98 LEU A C 1
ATOM 812 O O . LEU A 1 98 ? 7.219 10.875 -10.625 1.00 94.00 98 LEU A O 1
ATOM 816 N N . SER A 1 99 ? 8.339 11.124 -8.668 1.00 87.38 99 SER A N 1
ATOM 817 C CA . SER A 1 99 ? 8.631 12.563 -8.747 1.00 87.38 99 SER A CA 1
ATOM 818 C C . SER A 1 99 ? 9.963 12.833 -9.437 1.00 87.38 99 SER A C 1
ATOM 820 O O . SER A 1 99 ? 10.010 13.795 -10.236 1.00 87.38 99 SER A O 1
#

Secondary structure (DSSP, 8-state):
--HHHHHHHHHHHHHHHHHHHHTT-GGGHHHHHHHHHHHHHHHHT--TTSHHHHHHHHHHHHHHHHHHHHHHHSTT-HHHHHHHHHHHHHHHHHHHHH-

Nearest PDB structures (foldseek):
  5nqn-assembly1_A  TM=5.588E-01  e=7.316E-01  Methylosinus trichosporium OB3b
  6xyn-assembly1_A-2  TM=3.213E-01  e=6.901E+00  Escherichia coli

Foldseek 3Di:
DVVLLVLQLVLLVLQLVLLVLCVPPVVCPVLSVVSPVLSVCCNPPNDPPCPSLVVNLVSLVVVLVVLVVVCVVVVPPVSSVVSSVSSVVSSVSSVVSVD

Mean predicted aligned error: 3.29 Å

Radius of gyration: 13.42 Å; Cα contacts (8 Å, |Δi|>4): 90; chains: 1; bounding box: 35×24×38 Å

Solvent-accessible surface area (backbone atoms only — not comparable to full-atom values): 5447 Å² total; per-residue (Å²): 134,69,65,60,64,54,48,55,31,50,53,26,52,55,48,51,60,49,45,67,77,48,65,90,39,74,95,44,48,72,59,43,58,52,52,49,52,48,28,46,44,34,61,76,76,49,53,95,84,43,59,53,49,54,51,47,27,59,50,32,53,54,48,29,55,51,35,47,55,54,23,69,77,39,82,81,44,63,65,39,51,53,51,27,54,50,37,47,52,55,24,48,55,36,51,64,75,74,106